Protein AF-A0A963U9V7-F1 (afdb_monomer)

Structure (mmCIF, N/CA/C/O backbone):
data_AF-A0A963U9V7-F1
#
_entry.id   AF-A0A963U9V7-F1
#
loop_
_atom_site.group_PDB
_atom_site.id
_atom_site.type_symbol
_atom_site.label_atom_id
_atom_site.label_alt_id
_atom_site.label_comp_id
_atom_site.label_asym_id
_atom_site.label_entity_id
_atom_site.label_seq_id
_atom_site.pdbx_PDB_ins_code
_atom_site.Cartn_x
_atom_site.Cartn_y
_atom_site.Cartn_z
_atom_site.occupancy
_atom_site.B_iso_or_equiv
_atom_site.auth_seq_id
_atom_site.auth_comp_id
_atom_site.auth_asym_id
_atom_site.auth_atom_id
_atom_site.pdbx_PDB_model_num
ATOM 1 N N . MET A 1 1 ? 50.479 15.167 7.604 1.00 38.81 1 MET A N 1
ATOM 2 C CA . MET A 1 1 ? 50.469 13.691 7.652 1.00 38.81 1 MET A CA 1
ATOM 3 C C . MET A 1 1 ? 49.017 13.274 7.630 1.00 38.81 1 MET A C 1
ATOM 5 O O . MET A 1 1 ? 48.331 13.427 8.629 1.00 38.81 1 MET A O 1
ATOM 9 N N . THR A 1 2 ? 48.531 12.927 6.446 1.00 39.31 2 THR A N 1
ATOM 10 C CA . THR A 1 2 ? 47.132 12.594 6.177 1.00 39.31 2 THR A CA 1
ATOM 11 C C . THR A 1 2 ? 47.121 11.097 5.915 1.00 39.31 2 THR A C 1
ATOM 13 O O . THR A 1 2 ? 47.553 10.664 4.849 1.00 39.31 2 THR A O 1
ATOM 16 N N . ASP A 1 3 ? 46.730 10.308 6.912 1.00 42.28 3 ASP A N 1
ATOM 17 C CA . ASP A 1 3 ? 46.650 8.854 6.783 1.00 42.28 3 ASP A CA 1
ATOM 18 C C . ASP A 1 3 ? 45.446 8.487 5.911 1.00 42.28 3 ASP A C 1
ATOM 20 O O . ASP A 1 3 ? 44.317 8.330 6.372 1.00 42.28 3 ASP A O 1
ATOM 24 N N . THR A 1 4 ? 45.684 8.358 4.610 1.00 46.69 4 THR A N 1
ATOM 25 C CA . THR A 1 4 ? 44.848 7.527 3.745 1.00 46.69 4 THR A CA 1
ATOM 26 C C . THR A 1 4 ? 45.109 6.069 4.100 1.00 46.69 4 THR A C 1
ATOM 28 O O . THR A 1 4 ? 46.210 5.567 3.875 1.00 46.69 4 THR A O 1
ATOM 31 N N . VAL A 1 5 ? 44.098 5.382 4.637 1.00 50.56 5 VAL A N 1
ATOM 32 C CA . VAL A 1 5 ? 44.103 3.920 4.775 1.00 50.56 5 VAL A CA 1
ATOM 33 C C . VAL A 1 5 ? 44.297 3.318 3.382 1.00 50.56 5 VAL A C 1
ATOM 35 O O . VAL A 1 5 ? 43.423 3.397 2.520 1.00 50.56 5 VAL A O 1
ATOM 38 N N . SER A 1 6 ? 45.482 2.763 3.152 1.00 48.00 6 SER A N 1
ATOM 39 C CA . SER A 1 6 ? 45.848 2.104 1.903 1.00 48.00 6 SER A CA 1
ATOM 40 C C . SER A 1 6 ? 45.049 0.805 1.760 1.00 48.00 6 SER A C 1
ATOM 42 O O . SER A 1 6 ? 45.097 -0.041 2.650 1.00 48.00 6 SER A O 1
ATOM 44 N N . GLY A 1 7 ? 44.322 0.637 0.651 1.00 50.88 7 GLY A N 1
ATOM 45 C CA . GLY A 1 7 ? 43.775 -0.669 0.250 1.00 50.88 7 GLY A CA 1
ATOM 46 C C . GLY A 1 7 ? 42.273 -0.752 -0.021 1.00 50.88 7 GLY A C 1
ATOM 47 O O . GLY A 1 7 ? 41.826 -1.769 -0.542 1.00 50.88 7 GLY A O 1
ATOM 48 N N . LEU A 1 8 ? 41.488 0.291 0.250 1.00 53.69 8 LEU A N 1
ATOM 49 C CA . LEU A 1 8 ? 40.084 0.340 -0.164 1.00 53.69 8 LEU A CA 1
ATOM 50 C C . LEU A 1 8 ? 39.923 1.458 -1.190 1.00 53.69 8 LEU A C 1
ATOM 52 O O . LEU A 1 8 ? 39.942 2.640 -0.852 1.00 53.69 8 LEU A O 1
ATOM 56 N N . GLY A 1 9 ? 39.795 1.077 -2.465 1.00 56.47 9 GLY A N 1
ATOM 57 C CA . GLY A 1 9 ? 39.324 2.006 -3.489 1.00 56.47 9 GLY A CA 1
ATOM 58 C C . GLY A 1 9 ? 37.996 2.640 -3.048 1.00 56.47 9 GLY A C 1
ATOM 59 O O . GLY A 1 9 ? 37.275 2.042 -2.243 1.00 56.47 9 GLY A O 1
ATOM 60 N N . PRO A 1 10 ? 37.651 3.847 -3.531 1.00 55.53 10 PRO A N 1
ATOM 61 C CA . PRO A 1 10 ? 36.401 4.478 -3.138 1.00 55.53 10 PRO A CA 1
ATOM 62 C C . PRO A 1 10 ? 35.240 3.515 -3.409 1.00 55.53 10 PRO A C 1
ATOM 64 O O . PRO A 1 10 ? 35.109 3.016 -4.525 1.00 55.53 10 PRO A O 1
ATOM 67 N N . ILE A 1 11 ? 34.379 3.292 -2.407 1.00 58.16 11 ILE A N 1
ATOM 68 C CA . ILE A 1 11 ? 33.134 2.495 -2.514 1.00 58.16 11 ILE A CA 1
ATOM 69 C C . ILE A 1 11 ? 32.284 2.950 -3.724 1.00 58.16 11 ILE A C 1
ATOM 71 O O . ILE A 1 11 ? 31.493 2.192 -4.270 1.00 58.16 11 ILE A O 1
ATOM 75 N N . LEU A 1 12 ? 32.509 4.182 -4.188 1.00 55.03 12 LEU A N 1
ATOM 76 C CA . LEU A 1 12 ? 31.843 4.845 -5.306 1.00 55.03 12 LEU A CA 1
ATOM 77 C C . LEU A 1 12 ? 32.491 4.620 -6.692 1.00 55.03 12 LEU A C 1
ATOM 79 O O . LEU A 1 12 ? 31.967 5.132 -7.679 1.00 55.03 12 LEU A O 1
ATOM 83 N N . SER A 1 13 ? 33.624 3.910 -6.803 1.00 53.06 13 SER A N 1
ATOM 84 C CA . SER A 1 13 ? 34.306 3.675 -8.095 1.00 53.06 13 SER A CA 1
ATOM 85 C C . SER A 1 13 ? 33.705 2.508 -8.891 1.00 53.06 13 SER A C 1
ATOM 87 O O . SER A 1 13 ? 33.759 2.503 -10.123 1.00 53.06 13 SER A O 1
ATOM 89 N N . ALA A 1 14 ? 33.044 1.569 -8.211 1.00 56.41 14 ALA A N 1
ATOM 90 C CA . ALA A 1 14 ? 32.214 0.575 -8.868 1.00 56.41 14 ALA A CA 1
ATOM 91 C C . ALA A 1 14 ? 30.921 1.257 -9.328 1.00 56.41 14 ALA A C 1
ATOM 93 O O . ALA A 1 14 ? 29.928 1.298 -8.605 1.00 56.41 14 ALA A O 1
ATOM 94 N N . ARG A 1 15 ? 30.914 1.810 -10.546 1.00 56.16 15 ARG A N 1
ATOM 95 C CA . ARG A 1 15 ? 29.637 1.977 -11.242 1.00 56.16 15 ARG A CA 1
ATOM 96 C C . ARG A 1 15 ? 29.082 0.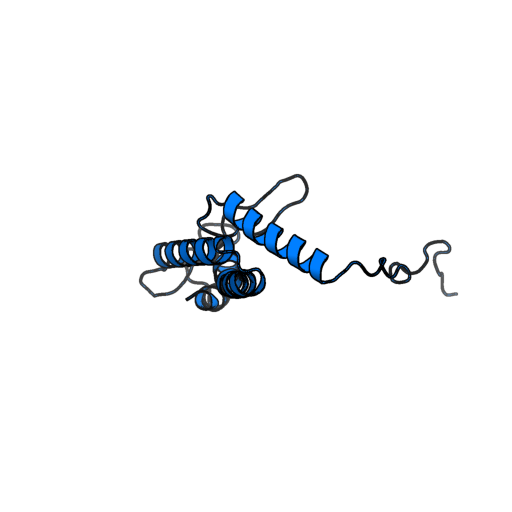563 -11.409 1.00 56.16 15 ARG A C 1
ATOM 98 O O . ARG A 1 15 ? 29.743 -0.221 -12.092 1.00 56.16 15 ARG A O 1
ATOM 105 N N . PRO A 1 16 ? 27.945 0.206 -10.786 1.00 60.84 16 PRO A N 1
ATOM 106 C CA . PRO A 1 16 ? 27.328 -1.071 -11.093 1.00 60.84 16 PRO A CA 1
ATOM 107 C C . PRO A 1 16 ? 27.130 -1.132 -12.608 1.00 60.84 16 PRO A C 1
ATOM 109 O O . PRO A 1 16 ? 26.857 -0.104 -13.243 1.00 60.84 16 PRO A O 1
ATOM 112 N N . GLU A 1 17 ? 27.314 -2.317 -13.187 1.00 62.91 17 GLU A N 1
ATOM 113 C CA . GLU A 1 17 ? 26.882 -2.589 -14.555 1.00 62.91 17 GLU A CA 1
ATOM 114 C C . GLU A 1 17 ? 25.500 -1.957 -14.744 1.00 62.91 17 GLU A C 1
ATOM 116 O O . GLU A 1 17 ? 24.613 -2.159 -13.906 1.00 62.91 17 GLU A O 1
ATOM 121 N N . ARG A 1 18 ? 25.343 -1.115 -15.778 1.00 66.81 18 ARG A N 1
ATOM 122 C CA . ARG A 1 18 ? 24.066 -0.453 -16.073 1.00 66.81 18 ARG A CA 1
ATOM 123 C C . ARG A 1 18 ? 23.056 -1.533 -16.431 1.00 66.81 18 ARG A C 1
ATOM 125 O O . ARG A 1 18 ? 22.894 -1.895 -17.590 1.00 66.81 18 ARG A O 1
ATOM 132 N N . THR A 1 19 ? 22.404 -2.057 -15.411 1.00 69.00 19 THR A N 1
ATOM 133 C CA . THR A 1 19 ? 21.259 -2.936 -15.545 1.00 69.00 19 THR A CA 1
ATOM 134 C C . THR A 1 19 ? 20.093 -2.099 -16.042 1.00 69.00 19 THR A C 1
ATOM 136 O O . THR A 1 19 ? 19.932 -0.936 -15.661 1.00 69.00 19 THR A O 1
ATOM 139 N N . ASP A 1 20 ? 19.314 -2.685 -16.943 1.00 87.62 20 ASP A N 1
ATOM 140 C CA . ASP A 1 20 ? 18.192 -2.025 -17.596 1.00 87.62 20 ASP A CA 1
ATOM 141 C C . ASP A 1 20 ? 17.194 -1.476 -16.560 1.00 87.62 20 ASP A C 1
ATOM 143 O O . ASP A 1 20 ? 16.764 -2.180 -15.642 1.00 87.62 20 ASP A O 1
ATOM 147 N N . HIS A 1 21 ? 16.798 -0.210 -16.713 1.00 89.81 21 HIS A N 1
ATOM 148 C CA . HIS A 1 21 ? 15.782 0.417 -15.870 1.00 89.81 21 HIS A CA 1
ATOM 149 C C . HIS A 1 21 ? 14.455 -0.350 -15.908 1.00 89.81 21 HIS A C 1
ATOM 151 O O . HIS A 1 21 ? 13.743 -0.371 -14.903 1.00 89.81 21 HIS A O 1
ATOM 157 N N . ALA A 1 22 ? 14.121 -0.999 -17.029 1.00 92.19 22 ALA A N 1
ATOM 158 C CA . ALA A 1 22 ? 12.920 -1.822 -17.113 1.00 92.19 22 ALA A CA 1
ATOM 159 C C . ALA A 1 22 ? 13.002 -3.046 -16.187 1.00 92.19 22 ALA A C 1
ATOM 161 O O . ALA A 1 22 ? 12.019 -3.374 -15.521 1.00 92.19 22 ALA A O 1
ATOM 162 N N . ALA A 1 23 ? 14.181 -3.668 -16.074 1.00 92.75 23 ALA A N 1
ATOM 163 C CA . ALA A 1 23 ? 14.405 -4.784 -15.160 1.00 92.75 23 ALA A CA 1
ATOM 164 C C . ALA A 1 23 ? 14.261 -4.349 -13.692 1.00 92.75 23 ALA A C 1
ATOM 166 O O . ALA A 1 23 ? 13.575 -5.015 -12.915 1.00 92.75 23 ALA A O 1
ATOM 167 N N . HIS A 1 24 ? 14.831 -3.195 -13.325 1.00 93.38 24 HIS A N 1
ATOM 168 C CA . HIS A 1 24 ? 14.691 -2.629 -11.976 1.00 93.38 24 HIS A CA 1
ATOM 169 C C . HIS A 1 24 ? 13.244 -2.292 -11.633 1.00 93.38 24 HIS A C 1
ATOM 171 O O . HIS A 1 24 ? 12.771 -2.621 -10.546 1.00 93.38 24 HIS A O 1
ATOM 177 N N . LEU A 1 25 ? 12.518 -1.683 -12.572 1.00 96.19 25 LEU A N 1
ATOM 178 C CA . LEU A 1 25 ? 11.116 -1.344 -12.371 1.00 96.19 25 LEU A CA 1
ATOM 179 C C . LEU A 1 25 ? 10.249 -2.594 -12.199 1.00 96.19 25 LEU A C 1
ATOM 181 O O . LEU A 1 25 ? 9.427 -2.638 -11.289 1.00 96.19 25 LEU A O 1
ATOM 185 N N . ALA A 1 26 ? 10.445 -3.619 -13.032 1.00 96.75 26 ALA A N 1
ATOM 186 C CA . ALA A 1 26 ? 9.717 -4.879 -12.911 1.00 96.75 26 ALA A CA 1
ATOM 187 C C . ALA A 1 26 ? 10.000 -5.567 -11.563 1.00 96.75 26 ALA A C 1
ATOM 189 O O . ALA A 1 26 ? 9.076 -6.043 -10.898 1.00 96.75 26 ALA A O 1
ATOM 190 N N . ALA A 1 27 ? 11.261 -5.565 -11.117 1.00 97.19 27 ALA A N 1
ATOM 191 C CA . ALA A 1 27 ? 11.649 -6.117 -9.822 1.00 97.19 27 ALA A CA 1
ATOM 192 C C . ALA A 1 27 ? 11.017 -5.351 -8.646 1.00 97.19 27 ALA A C 1
ATOM 194 O O . ALA A 1 27 ? 10.498 -5.982 -7.720 1.00 97.19 27 ALA A O 1
ATOM 195 N N . ALA A 1 28 ? 11.013 -4.014 -8.701 1.00 97.75 28 ALA A N 1
ATOM 196 C CA . ALA A 1 28 ? 10.380 -3.154 -7.702 1.00 97.75 28 ALA A CA 1
ATOM 197 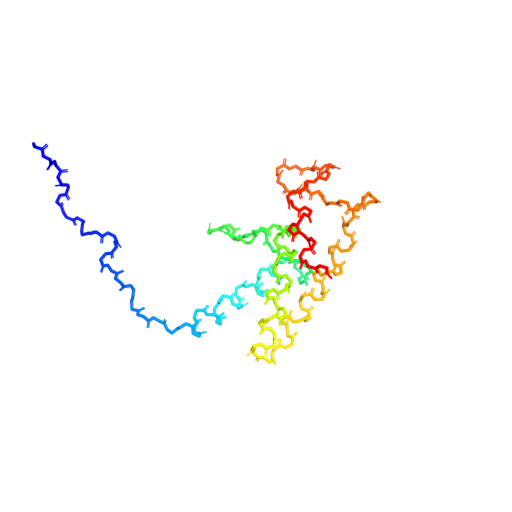C C . ALA A 1 28 ? 8.855 -3.344 -7.669 1.00 97.75 28 ALA A C 1
ATOM 199 O O . ALA A 1 28 ? 8.281 -3.505 -6.595 1.00 97.75 28 ALA A O 1
ATOM 200 N N . SER A 1 29 ? 8.209 -3.430 -8.834 1.00 98.44 29 SER A N 1
ATOM 201 C CA . SER A 1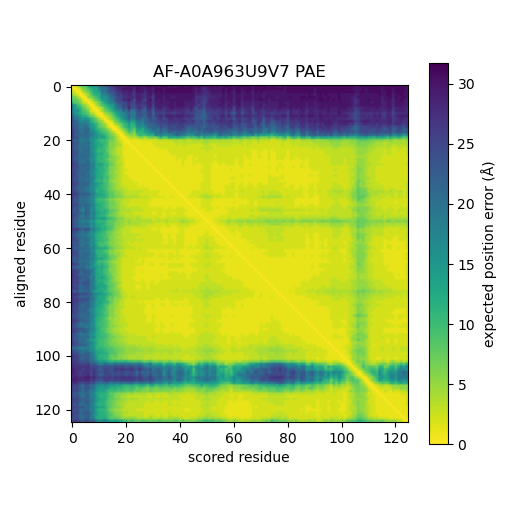 29 ? 6.773 -3.712 -8.959 1.00 98.44 29 SER A CA 1
ATOM 202 C C . SER A 1 29 ? 6.406 -5.042 -8.305 1.00 98.44 29 SER A C 1
ATOM 204 O O . SER A 1 29 ? 5.513 -5.115 -7.461 1.00 98.44 29 SER A O 1
ATOM 206 N N . GLY A 1 30 ? 7.162 -6.100 -8.621 1.00 98.56 30 GLY A N 1
ATOM 207 C CA . GLY A 1 30 ? 6.975 -7.405 -7.994 1.00 98.56 30 GLY A CA 1
ATOM 208 C C . GLY A 1 30 ? 7.246 -7.388 -6.488 1.00 98.56 30 GLY A C 1
ATOM 209 O O . GLY A 1 30 ? 6.637 -8.154 -5.748 1.00 98.56 30 GLY A O 1
ATOM 210 N N . TRP A 1 31 ? 8.144 -6.523 -6.009 1.00 98.38 31 TRP A N 1
ATOM 211 C CA . TRP A 1 31 ? 8.409 -6.359 -4.581 1.00 98.38 31 TRP A CA 1
ATOM 212 C C . TRP A 1 31 ? 7.242 -5.702 -3.838 1.00 98.38 31 TRP A C 1
ATOM 214 O O . TRP A 1 31 ? 6.892 -6.177 -2.760 1.00 98.38 31 TRP A O 1
ATOM 224 N N . LEU A 1 32 ? 6.604 -4.689 -4.431 1.00 98.44 32 LEU A N 1
ATOM 225 C CA . LEU A 1 32 ? 5.398 -4.070 -3.873 1.00 98.44 32 LEU A CA 1
ATOM 226 C C . LEU A 1 32 ? 4.232 -5.061 -3.805 1.00 98.44 32 LEU A C 1
ATOM 228 O O . LEU A 1 32 ? 3.577 -5.167 -2.778 1.00 98.44 32 LEU A O 1
ATOM 232 N N . LEU A 1 33 ? 3.997 -5.860 -4.849 1.00 98.69 33 LEU A N 1
ATOM 233 C CA . LEU A 1 33 ? 2.945 -6.883 -4.778 1.00 98.69 33 LEU A CA 1
ATOM 234 C C . LEU A 1 33 ? 3.229 -7.919 -3.679 1.00 98.69 33 LEU A C 1
ATOM 236 O O . LEU A 1 33 ? 2.329 -8.270 -2.921 1.00 98.69 33 LEU A O 1
ATOM 240 N N . ARG A 1 34 ? 4.492 -8.335 -3.507 1.00 98.62 34 ARG A N 1
ATOM 241 C CA . ARG A 1 34 ? 4.875 -9.235 -2.406 1.00 98.62 34 ARG A CA 1
ATOM 242 C C . ARG A 1 34 ? 4.668 -8.619 -1.023 1.00 98.62 34 ARG A C 1
ATOM 244 O O . ARG A 1 34 ? 4.332 -9.359 -0.101 1.00 98.62 34 ARG A O 1
ATOM 251 N N . S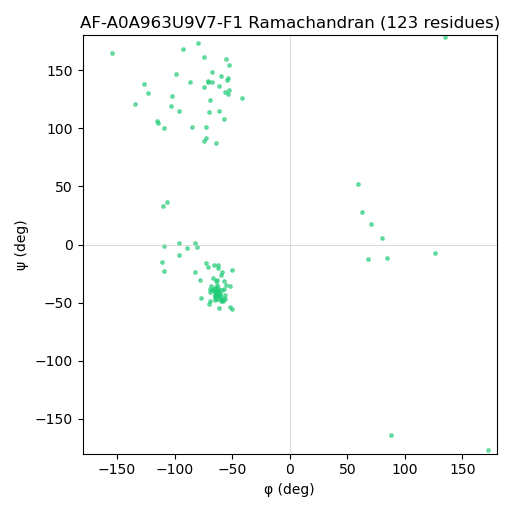ER A 1 35 ? 4.871 -7.308 -0.854 1.00 98.44 35 SER A N 1
ATOM 252 C CA . SER A 1 35 ? 4.605 -6.649 0.433 1.00 98.44 35 SER A CA 1
ATOM 253 C C . SER A 1 35 ? 3.117 -6.652 0.773 1.00 98.44 35 SER A C 1
ATOM 255 O O . SER A 1 35 ? 2.777 -6.697 1.954 1.00 98.44 35 SER A O 1
ATOM 257 N N . VAL A 1 36 ? 2.252 -6.649 -0.247 1.00 98.44 36 VAL A N 1
ATOM 258 C CA . VAL A 1 36 ? 0.796 -6.749 -0.103 1.00 98.44 36 VAL A CA 1
ATOM 259 C C . VAL A 1 36 ? 0.356 -8.187 0.181 1.00 98.44 36 VAL A C 1
ATOM 261 O O . VAL A 1 36 ? -0.410 -8.433 1.114 1.00 98.44 36 VAL A O 1
ATOM 264 N N . ASP A 1 37 ? 0.889 -9.161 -0.559 1.00 98.44 37 ASP A N 1
ATOM 265 C CA . ASP A 1 37 ? 0.605 -10.587 -0.348 1.00 98.44 37 ASP A CA 1
ATOM 266 C C . ASP A 1 37 ? 0.997 -11.044 1.065 1.00 98.44 37 ASP A C 1
ATOM 268 O O . ASP A 1 37 ? 0.254 -11.778 1.721 1.00 98.44 37 ASP A O 1
ATOM 272 N N . ALA A 1 38 ? 2.130 -10.552 1.578 1.00 97.69 38 ALA A N 1
ATOM 273 C CA . ALA A 1 38 ? 2.603 -10.849 2.928 1.00 97.69 38 ALA A CA 1
ATOM 274 C C . ALA A 1 38 ? 1.649 -10.372 4.039 1.00 97.69 38 ALA A C 1
ATOM 276 O O . ALA A 1 38 ? 1.703 -10.876 5.160 1.00 97.69 38 ALA A O 1
ATOM 277 N N . CYS A 1 39 ? 0.764 -9.426 3.727 1.00 96.88 39 CYS A N 1
ATOM 278 C CA . CYS A 1 39 ? -0.252 -8.889 4.625 1.00 96.88 39 CYS A CA 1
ATOM 279 C C . CYS A 1 39 ? -1.668 -9.323 4.211 1.00 96.88 39 CYS A C 1
ATOM 281 O O . CYS A 1 39 ? -2.634 -8.575 4.368 1.00 96.88 39 CYS A O 1
ATOM 283 N N . GLY A 1 40 ? -1.798 -10.531 3.654 1.00 96.81 40 GLY A N 1
ATOM 284 C CA . GLY A 1 40 ? -3.093 -11.126 3.318 1.00 96.81 40 GLY A CA 1
ATOM 285 C C . GLY A 1 40 ? -3.801 -10.451 2.142 1.00 96.81 40 GLY A C 1
ATOM 286 O O . GLY A 1 40 ? -5.009 -10.608 1.983 1.00 96.81 40 GLY A O 1
ATOM 287 N N . GLY A 1 41 ? -3.078 -9.680 1.326 1.00 97.19 41 GLY A 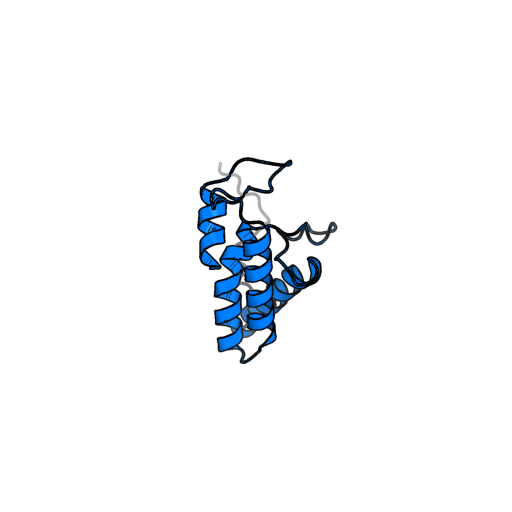N 1
ATOM 288 C CA . GLY A 1 41 ? -3.632 -9.029 0.144 1.00 97.19 41 GLY A CA 1
ATOM 289 C C . GLY A 1 41 ? -4.414 -7.741 0.422 1.00 97.19 41 GLY A C 1
ATOM 290 O O . GLY A 1 41 ? -5.034 -7.225 -0.509 1.00 97.19 41 GLY A O 1
ATOM 291 N N . GLN A 1 42 ? -4.431 -7.250 1.667 1.00 95.50 42 GLN A N 1
ATOM 292 C CA . GLN A 1 42 ? -5.296 -6.143 2.106 1.00 95.50 42 GLN A CA 1
ATOM 293 C C . GLN A 1 42 ? -4.555 -4.834 2.384 1.00 95.50 42 GLN A C 1
ATOM 295 O O . GLN A 1 42 ? -5.169 -3.780 2.349 1.00 95.50 42 GLN A O 1
ATOM 300 N N . ALA A 1 43 ? -3.257 -4.877 2.661 1.00 97.00 43 ALA A N 1
ATOM 301 C CA . ALA A 1 43 ? -2.444 -3.715 3.014 1.00 97.00 43 ALA A CA 1
ATOM 302 C C . ALA A 1 43 ? -0.988 -3.993 2.641 1.00 97.00 43 ALA A C 1
ATOM 304 O O . ALA A 1 43 ? -0.640 -5.148 2.422 1.00 97.00 43 ALA A O 1
ATOM 305 N N . SER A 1 44 ? -0.128 -2.978 2.590 1.00 97.50 44 SER A N 1
ATOM 306 C CA . SER A 1 44 ? 1.311 -3.214 2.445 1.00 97.50 44 SER A CA 1
ATOM 307 C C . SER A 1 44 ? 1.958 -3.424 3.810 1.00 97.50 44 SER A C 1
ATOM 309 O O . SER A 1 44 ? 1.669 -2.704 4.769 1.00 97.50 44 SER A O 1
ATOM 311 N N . SER A 1 45 ? 2.895 -4.369 3.878 1.00 96.12 45 SER A N 1
ATOM 312 C CA . SER A 1 45 ? 3.845 -4.463 4.986 1.00 96.12 45 SER A CA 1
ATOM 313 C C . SER A 1 45 ? 4.595 -3.143 5.172 1.00 96.12 45 SER A C 1
ATOM 315 O O . SER A 1 45 ? 5.037 -2.539 4.190 1.00 96.12 45 SER A O 1
ATOM 317 N N . LYS A 1 46 ? 4.842 -2.771 6.436 1.00 93.81 46 LYS A N 1
ATOM 318 C CA . LYS A 1 46 ? 5.711 -1.640 6.810 1.00 93.81 46 LYS A CA 1
ATOM 319 C C . LYS A 1 46 ? 7.090 -1.697 6.154 1.00 93.81 46 LYS A C 1
ATOM 321 O O . LYS A 1 46 ? 7.719 -0.684 5.876 1.00 93.81 46 LYS A O 1
ATOM 326 N N . GLY A 1 47 ? 7.606 -2.908 5.993 1.00 94.62 47 GLY A N 1
ATOM 327 C CA . GLY A 1 47 ? 8.939 -3.129 5.467 1.00 94.62 47 GLY A CA 1
ATOM 328 C C . GLY A 1 47 ? 9.359 -4.584 5.548 1.00 94.62 47 GLY A C 1
ATOM 329 O O . GLY A 1 47 ? 8.603 -5.464 5.962 1.00 94.62 47 GLY A O 1
ATOM 330 N N . TYR A 1 48 ? 10.595 -4.837 5.146 1.00 96.56 48 TYR A N 1
ATOM 331 C CA . TYR A 1 48 ? 11.209 -6.151 5.226 1.00 96.56 48 TYR A CA 1
ATOM 332 C C . TYR A 1 48 ? 12.485 -6.056 6.041 1.00 96.56 48 TYR A C 1
ATOM 334 O O . TYR A 1 48 ? 13.344 -5.210 5.792 1.00 96.56 48 TYR A O 1
ATOM 342 N N . ARG A 1 49 ? 12.623 -6.943 7.017 1.00 95.88 49 ARG A N 1
ATOM 343 C CA . ARG A 1 49 ? 13.827 -7.059 7.831 1.00 95.88 49 ARG A CA 1
ATOM 344 C C . ARG A 1 49 ? 14.603 -8.271 7.341 1.00 95.88 49 ARG A C 1
ATOM 346 O O . ARG A 1 49 ? 14.099 -9.392 7.404 1.00 95.88 49 ARG A O 1
ATOM 353 N N . VAL A 1 50 ? 15.831 -8.063 6.865 1.00 95.50 50 VAL A N 1
ATOM 354 C CA . VAL A 1 50 ? 16.706 -9.160 6.418 1.00 95.50 50 VAL A CA 1
ATOM 355 C C . VAL A 1 50 ? 16.802 -10.205 7.536 1.00 95.50 50 VAL A C 1
ATOM 357 O O . VAL A 1 50 ? 16.955 -9.853 8.704 1.00 95.50 50 VAL A O 1
ATOM 360 N N . LEU A 1 51 ? 16.634 -11.482 7.181 1.00 95.19 51 LEU A N 1
ATOM 361 C CA . LEU A 1 51 ? 16.541 -12.640 8.089 1.00 95.19 51 LEU A CA 1
ATOM 362 C C . LEU A 1 51 ? 15.288 -12.725 8.983 1.00 95.19 51 LEU A C 1
ATOM 364 O O . LEU A 1 51 ? 15.059 -13.775 9.573 1.00 95.19 51 LEU A O 1
ATOM 368 N N . LYS A 1 52 ? 14.472 -11.670 9.097 1.00 95.25 52 LYS A N 1
ATOM 369 C CA . LYS A 1 52 ? 13.255 -11.654 9.938 1.00 95.25 52 LYS A CA 1
ATOM 370 C C . LYS A 1 52 ? 11.951 -11.608 9.142 1.00 95.25 52 LYS A C 1
ATOM 372 O O . LYS A 1 52 ? 10.900 -11.885 9.705 1.00 95.25 52 LYS A O 1
ATOM 377 N N . GLY A 1 53 ? 12.017 -11.289 7.853 1.00 96.88 53 GLY A N 1
ATOM 378 C CA . GLY A 1 53 ? 10.868 -11.309 6.960 1.00 96.88 53 GLY A CA 1
ATOM 379 C C . GLY A 1 53 ? 10.077 -10.002 6.929 1.00 96.88 53 GLY A C 1
ATOM 380 O O . GLY A 1 53 ? 10.555 -8.937 7.338 1.00 96.88 53 GLY A O 1
ATOM 381 N N . TRP A 1 54 ? 8.863 -10.107 6.393 1.00 97.12 54 TRP A N 1
ATOM 382 C CA . TRP A 1 54 ? 7.897 -9.017 6.297 1.00 97.12 54 TRP A CA 1
ATOM 383 C C . TRP A 1 54 ? 7.389 -8.591 7.675 1.00 97.12 54 TRP A C 1
ATOM 385 O O . TRP A 1 54 ? 7.303 -9.387 8.608 1.00 97.12 54 TRP A O 1
ATOM 395 N N . MET A 1 55 ? 7.070 -7.311 7.795 1.00 94.88 55 MET A N 1
ATOM 396 C CA . MET A 1 55 ? 6.486 -6.714 8.986 1.00 94.88 55 MET A CA 1
ATOM 397 C C . MET A 1 55 ? 4.949 -6.703 8.892 1.00 94.88 55 MET A C 1
ATOM 399 O O . MET A 1 55 ? 4.394 -6.963 7.826 1.00 94.88 55 MET A O 1
ATOM 403 N N . PRO A 1 56 ? 4.241 -6.410 9.997 1.00 93.56 56 PRO A N 1
ATOM 404 C CA . PRO A 1 56 ? 2.796 -6.194 9.964 1.00 93.56 56 PRO A CA 1
ATOM 405 C C . PRO A 1 56 ? 2.374 -5.102 8.959 1.00 93.56 56 PRO A C 1
ATOM 407 O O . PRO A 1 56 ? 3.205 -4.257 8.589 1.00 93.56 56 PRO A O 1
ATOM 410 N N . PRO A 1 57 ? 1.095 -5.095 8.535 1.00 93.81 57 PRO A N 1
ATOM 411 C CA . PRO A 1 57 ? 0.564 -4.055 7.661 1.00 93.81 57 PRO A CA 1
ATOM 412 C C . PRO A 1 57 ? 0.691 -2.674 8.303 1.00 93.81 57 PRO A C 1
ATOM 414 O O . PRO A 1 57 ? 0.548 -2.536 9.519 1.00 93.81 57 PRO A O 1
ATOM 417 N N . TYR A 1 58 ? 0.952 -1.655 7.484 1.00 93.94 58 TYR A N 1
ATOM 418 C CA . TYR A 1 58 ? 1.164 -0.291 7.966 1.00 93.94 58 TYR A CA 1
ATOM 419 C C . TYR A 1 58 ? 0.393 0.730 7.119 1.00 93.94 58 TYR A C 1
ATOM 421 O O . TYR A 1 58 ? 0.635 0.799 5.905 1.00 93.94 58 TYR A O 1
ATOM 429 N N . PRO A 1 59 ? -0.524 1.518 7.716 1.00 94.62 59 PRO A N 1
ATOM 430 C CA . PRO A 1 59 ? -1.403 2.414 6.969 1.00 94.62 59 PRO A CA 1
ATOM 431 C C . PRO A 1 59 ? -0.678 3.453 6.129 1.00 94.62 59 PRO A C 1
ATOM 433 O O . PRO A 1 59 ? -0.984 3.554 4.946 1.00 94.62 59 PRO A O 1
ATOM 436 N N . GLU A 1 60 ? 0.314 4.148 6.692 1.00 94.56 60 GLU A N 1
ATOM 437 C CA . GLU A 1 60 ? 1.104 5.158 5.974 1.00 94.56 60 GLU A CA 1
ATOM 438 C C . GLU A 1 60 ? 1.651 4.588 4.661 1.00 94.56 60 GLU A C 1
ATOM 440 O O . GLU A 1 60 ? 1.353 5.096 3.581 1.00 94.56 60 GLU A O 1
ATOM 445 N N . THR A 1 61 ? 2.356 3.450 4.749 1.00 95.06 61 THR A N 1
ATOM 446 C CA . THR A 1 61 ? 2.924 2.779 3.572 1.00 95.06 61 THR A CA 1
ATOM 447 C C . THR A 1 61 ? 1.857 2.304 2.605 1.00 95.06 61 THR A C 1
ATOM 449 O O . THR A 1 61 ? 2.032 2.377 1.395 1.00 95.06 61 THR A O 1
ATOM 452 N N . THR A 1 62 ? 0.723 1.847 3.129 1.00 97.44 62 THR A N 1
ATOM 453 C CA . THR A 1 62 ? -0.390 1.373 2.313 1.00 97.44 62 THR A CA 1
ATOM 454 C C . THR A 1 62 ? -0.969 2.518 1.485 1.00 97.44 62 THR A C 1
ATOM 456 O O . THR A 1 62 ? -1.134 2.354 0.280 1.00 97.44 62 THR A O 1
ATOM 459 N N . GLY A 1 63 ? -1.203 3.684 2.089 1.00 97.62 63 GLY A N 1
ATOM 460 C CA . GLY A 1 63 ? -1.793 4.835 1.410 1.00 97.62 63 GLY A CA 1
ATOM 461 C C . GLY A 1 63 ? -0.957 5.343 0.247 1.00 97.62 63 GLY A C 1
ATOM 462 O O . GLY A 1 63 ? -1.435 5.368 -0.884 1.00 97.62 63 GLY A O 1
ATOM 463 N N . TYR A 1 64 ? 0.318 5.661 0.475 1.00 97.12 64 TYR A N 1
ATOM 464 C CA . TYR A 1 64 ? 1.145 6.221 -0.598 1.00 97.12 64 TYR A CA 1
ATOM 465 C C . TYR A 1 64 ? 1.541 5.203 -1.684 1.00 97.12 64 TYR A C 1
ATOM 467 O O . TYR A 1 64 ? 1.957 5.591 -2.779 1.00 97.12 64 TYR A O 1
ATOM 475 N N . ILE A 1 65 ? 1.409 3.895 -1.423 1.00 98.44 65 ILE A N 1
ATOM 476 C CA . ILE A 1 65 ? 1.643 2.846 -2.429 1.00 98.44 65 ILE A CA 1
ATOM 477 C C . ILE A 1 65 ? 0.454 2.712 -3.395 1.00 98.44 65 ILE A C 1
ATOM 479 O O . ILE A 1 65 ? 0.678 2.385 -4.560 1.00 98.44 65 ILE A O 1
ATOM 483 N N . ILE A 1 66 ? -0.784 2.995 -2.973 1.00 98.69 66 ILE A N 1
ATOM 484 C CA . ILE A 1 66 ? -1.990 2.884 -3.821 1.00 98.69 66 ILE A CA 1
ATOM 485 C C . ILE A 1 66 ? -1.845 3.600 -5.178 1.00 98.69 66 ILE A C 1
ATOM 487 O O . ILE A 1 66 ? -1.978 2.922 -6.204 1.00 98.69 66 ILE A O 1
ATOM 491 N N . PRO A 1 67 ? -1.514 4.908 -5.252 1.00 98.56 67 PRO A N 1
ATOM 492 C CA . PRO A 1 67 ? -1.370 5.587 -6.543 1.00 98.56 67 PRO A CA 1
ATOM 493 C C . PRO A 1 67 ? -0.216 5.012 -7.376 1.00 98.56 67 PRO A C 1
ATOM 495 O O . PRO A 1 67 ? -0.301 4.942 -8.603 1.00 98.56 67 PRO A O 1
ATOM 498 N N . THR A 1 68 ? 0.839 4.519 -6.720 1.00 98.38 68 THR A N 1
ATOM 499 C CA . THR A 1 68 ? 1.952 3.839 -7.395 1.00 98.38 68 THR A CA 1
ATOM 500 C C . THR A 1 68 ? 1.487 2.541 -8.061 1.00 98.38 68 THR A C 1
ATOM 502 O O . THR A 1 68 ? 1.848 2.277 -9.206 1.00 98.38 68 THR A O 1
ATOM 505 N N . LEU A 1 69 ? 0.658 1.735 -7.389 1.00 98.62 69 LEU A N 1
ATOM 506 C CA . LEU A 1 69 ? 0.122 0.497 -7.958 1.00 98.62 69 LEU A CA 1
ATOM 507 C C . LEU A 1 69 ? -0.822 0.762 -9.133 1.00 98.62 69 LEU A C 1
ATOM 509 O O . LEU A 1 69 ? -0.735 0.051 -10.132 1.00 98.62 69 LEU A O 1
ATOM 513 N N . PHE A 1 70 ? -1.664 1.796 -9.079 1.00 98.62 70 PHE A N 1
ATOM 514 C CA . PHE A 1 70 ? -2.468 2.171 -10.247 1.00 98.62 70 PHE A CA 1
ATOM 515 C C . PHE A 1 70 ? -1.587 2.531 -11.451 1.00 98.62 70 PHE A C 1
ATOM 517 O O . PHE A 1 70 ? -1.761 1.949 -12.523 1.00 98.62 70 PHE A O 1
ATOM 524 N N . ALA A 1 71 ? -0.569 3.375 -11.255 1.00 98.50 71 ALA A N 1
ATOM 525 C CA . ALA A 1 71 ? 0.363 3.750 -12.320 1.00 98.50 71 ALA A CA 1
ATOM 526 C C . ALA A 1 71 ? 1.141 2.545 -12.891 1.00 98.50 71 ALA A C 1
ATOM 528 O O . ALA A 1 71 ? 1.370 2.452 -14.099 1.00 98.50 71 ALA A O 1
ATOM 529 N N . LEU A 1 72 ? 1.542 1.591 -12.043 1.00 98.56 72 LEU A N 1
ATOM 530 C CA . LEU A 1 72 ? 2.198 0.353 -12.481 1.00 98.56 72 LEU A CA 1
ATOM 531 C C . LEU A 1 72 ? 1.235 -0.567 -13.241 1.00 98.56 72 LEU A C 1
ATOM 533 O O . LEU A 1 72 ? 1.633 -1.175 -14.235 1.00 98.56 72 LEU A O 1
ATOM 537 N N . GLY A 1 73 ? -0.026 -0.640 -12.813 1.00 98.31 73 GLY A N 1
ATOM 538 C CA . GLY A 1 73 ? -1.079 -1.389 -13.494 1.00 98.31 73 GLY A CA 1
ATOM 539 C C . GLY A 1 73 ? -1.315 -0.886 -14.915 1.00 98.31 73 GLY A C 1
ATOM 540 O O . GLY A 1 73 ? -1.334 -1.691 -15.845 1.00 98.31 73 GLY A O 1
ATOM 541 N N . GLU A 1 74 ? -1.409 0.433 -15.097 1.00 98.25 74 GLU A N 1
ATOM 542 C CA . GLU A 1 74 ? -1.500 1.067 -16.419 1.00 98.25 74 GLU A CA 1
ATOM 543 C C . GLU A 1 74 ? -0.254 0.792 -17.262 1.00 98.25 74 GLU A C 1
ATOM 545 O O . GLU A 1 74 ? -0.354 0.382 -18.419 1.00 98.25 74 GLU A O 1
ATOM 550 N N . ARG A 1 75 ? 0.935 0.960 -16.671 1.00 97.69 75 ARG A N 1
ATOM 551 C CA . ARG A 1 75 ? 2.205 0.798 -17.382 1.00 97.69 75 ARG A CA 1
ATOM 552 C C . ARG A 1 75 ? 2.450 -0.626 -17.872 1.00 97.69 75 ARG A C 1
ATOM 554 O O . ARG A 1 75 ? 3.012 -0.803 -18.950 1.00 97.69 75 ARG A O 1
ATOM 561 N N . PHE A 1 76 ? 2.090 -1.626 -17.074 1.00 97.69 76 PHE A N 1
ATOM 562 C CA . PHE A 1 76 ? 2.313 -3.033 -17.408 1.00 97.69 76 PHE A CA 1
ATOM 563 C C . PHE A 1 76 ? 1.100 -3.714 -18.049 1.00 97.69 76 PHE A C 1
ATOM 565 O O . PHE A 1 76 ? 1.228 -4.847 -18.507 1.00 97.69 76 PHE A O 1
ATOM 572 N N . GLY A 1 77 ? -0.066 -3.060 -18.086 1.00 97.88 77 GLY A N 1
ATOM 573 C CA . GLY A 1 77 ? -1.315 -3.693 -18.517 1.00 97.88 77 GLY A CA 1
ATOM 574 C C . GLY A 1 77 ? -1.734 -4.854 -17.607 1.00 97.88 77 GLY A C 1
ATOM 575 O O . GLY A 1 77 ? -2.373 -5.802 -18.060 1.00 97.88 77 GLY A O 1
ATOM 576 N N . ASP A 1 78 ? -1.342 -4.811 -16.331 1.00 97.69 78 ASP A N 1
ATOM 577 C CA . ASP A 1 78 ? -1.507 -5.910 -15.382 1.00 97.69 78 ASP A CA 1
ATOM 578 C C . ASP A 1 78 ? -2.457 -5.524 -14.249 1.00 97.69 78 ASP A C 1
ATOM 580 O O . ASP A 1 78 ? -2.104 -4.789 -13.318 1.00 97.69 78 ASP A O 1
ATOM 584 N N . ARG A 1 79 ? -3.661 -6.099 -14.315 1.00 98.06 79 ARG A N 1
ATOM 585 C CA . ARG A 1 79 ? -4.772 -5.839 -13.394 1.00 98.06 79 ARG A CA 1
ATOM 586 C C . ARG A 1 79 ? -4.458 -6.142 -11.933 1.00 98.06 79 ARG A C 1
ATOM 588 O O . ARG A 1 79 ? -5.074 -5.532 -11.065 1.00 98.06 79 ARG A O 1
ATOM 595 N N . ARG A 1 80 ? -3.483 -7.013 -11.645 1.00 98.12 80 ARG A N 1
ATOM 596 C CA . ARG A 1 80 ? -3.118 -7.376 -10.266 1.00 98.12 80 ARG A CA 1
ATOM 597 C C . ARG A 1 80 ? -2.773 -6.157 -9.414 1.00 98.12 80 ARG A C 1
ATOM 599 O O . ARG A 1 80 ? -3.098 -6.144 -8.230 1.00 98.12 80 ARG A O 1
ATOM 606 N N . HIS A 1 81 ? -2.158 -5.135 -10.011 1.00 98.69 81 HIS A N 1
ATOM 607 C CA . HIS A 1 81 ? -1.803 -3.908 -9.301 1.00 98.69 81 HIS A CA 1
ATOM 608 C C . HIS A 1 81 ? -3.044 -3.095 -8.918 1.00 98.69 81 HIS A C 1
ATOM 610 O O . HIS A 1 81 ? -3.190 -2.731 -7.755 1.00 98.69 81 HIS A O 1
ATOM 616 N N . GLY A 1 82 ? -3.963 -2.870 -9.862 1.00 98.38 82 GLY A N 1
ATOM 617 C CA . GLY A 1 82 ? -5.213 -2.153 -9.597 1.00 98.38 82 GLY A CA 1
ATOM 618 C C . GLY A 1 82 ? -6.118 -2.899 -8.614 1.00 98.38 82 GLY A C 1
ATOM 619 O O . GLY A 1 82 ? -6.676 -2.292 -7.704 1.00 98.38 82 GLY A O 1
ATOM 620 N N . ASP A 1 83 ? -6.201 -4.226 -8.731 1.00 98.56 83 ASP A N 1
ATOM 621 C CA . ASP A 1 83 ? -6.976 -5.054 -7.804 1.00 98.56 83 ASP A CA 1
ATOM 622 C C . ASP A 1 83 ? -6.392 -4.993 -6.378 1.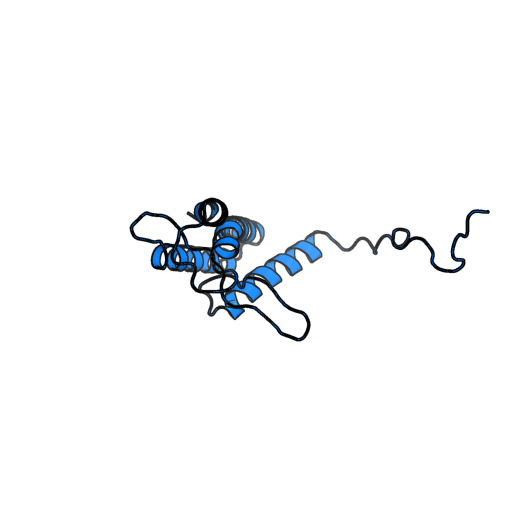00 98.56 83 ASP A C 1
ATOM 624 O O . ASP A 1 83 ? -7.142 -4.938 -5.403 1.00 98.56 83 ASP A O 1
ATOM 628 N N . ALA A 1 84 ? -5.060 -4.994 -6.238 1.00 98.56 84 ALA A N 1
ATOM 629 C CA . ALA A 1 84 ? -4.390 -4.808 -4.950 1.00 98.56 84 ALA A CA 1
ATOM 630 C C . ALA A 1 84 ? -4.640 -3.408 -4.375 1.00 98.56 84 ALA A C 1
ATOM 632 O O . ALA A 1 84 ? -5.051 -3.296 -3.221 1.00 98.56 84 ALA A O 1
ATOM 633 N N . ALA A 1 85 ? -4.482 -2.362 -5.190 1.00 98.50 85 ALA A N 1
ATOM 634 C CA . ALA A 1 85 ? -4.744 -0.978 -4.806 1.00 98.50 85 ALA A CA 1
ATOM 635 C C . ALA A 1 85 ? -6.185 -0.783 -4.297 1.00 98.50 85 ALA A C 1
ATOM 637 O O . ALA A 1 85 ? -6.399 -0.181 -3.246 1.00 98.50 85 ALA A O 1
ATOM 638 N N . GLY A 1 86 ? -7.172 -1.374 -4.979 1.00 98.31 86 GLY A N 1
ATOM 639 C CA . GLY A 1 86 ? -8.573 -1.327 -4.558 1.00 98.31 86 GLY A CA 1
ATOM 640 C C . GLY A 1 86 ? -8.820 -1.987 -3.198 1.00 98.31 86 GLY A C 1
ATOM 641 O O . GLY A 1 86 ? -9.510 -1.418 -2.352 1.00 98.31 86 GLY A O 1
ATOM 642 N N . ARG A 1 87 ? -8.222 -3.160 -2.941 1.00 98.44 87 ARG A N 1
ATOM 643 C CA . ARG A 1 87 ? -8.314 -3.822 -1.624 1.00 98.44 87 ARG A CA 1
ATOM 644 C C . ARG A 1 87 ? -7.640 -3.006 -0.521 1.00 98.44 87 ARG A C 1
ATOM 646 O O . ARG A 1 87 ? -8.172 -2.932 0.582 1.00 98.44 87 ARG A O 1
ATOM 653 N N . MET A 1 88 ? -6.515 -2.367 -0.832 1.00 98.44 88 MET A N 1
ATOM 654 C CA . MET A 1 88 ? -5.804 -1.481 0.090 1.00 98.44 88 MET A CA 1
ATOM 655 C C . MET A 1 88 ? -6.642 -0.262 0.484 1.00 98.44 88 MET A C 1
ATOM 657 O O . MET A 1 88 ? -6.743 0.039 1.671 1.00 98.44 88 MET A O 1
ATOM 661 N N . GLY A 1 89 ? -7.317 0.382 -0.473 1.00 97.94 89 GLY A N 1
ATOM 662 C CA . GLY A 1 89 ? -8.239 1.486 -0.181 1.00 97.94 89 GLY A CA 1
ATOM 663 C C . GLY A 1 89 ? -9.424 1.058 0.696 1.00 97.94 89 GLY A C 1
ATOM 664 O O . GLY A 1 89 ? -9.793 1.757 1.641 1.00 97.94 89 GLY A O 1
ATOM 665 N N . GLN A 1 90 ? -9.981 -0.135 0.452 1.00 97.94 90 GLN A N 1
ATOM 666 C CA . GLN A 1 90 ? -11.044 -0.699 1.297 1.00 97.94 90 GLN A CA 1
ATOM 667 C C . GLN A 1 90 ? -10.566 -0.955 2.730 1.00 97.94 90 GLN A C 1
ATOM 669 O O . GLN A 1 90 ? -11.278 -0.638 3.682 1.00 97.94 90 GLN A O 1
ATOM 674 N N . TRP A 1 91 ? -9.358 -1.497 2.895 1.00 97.00 91 TRP A N 1
ATOM 67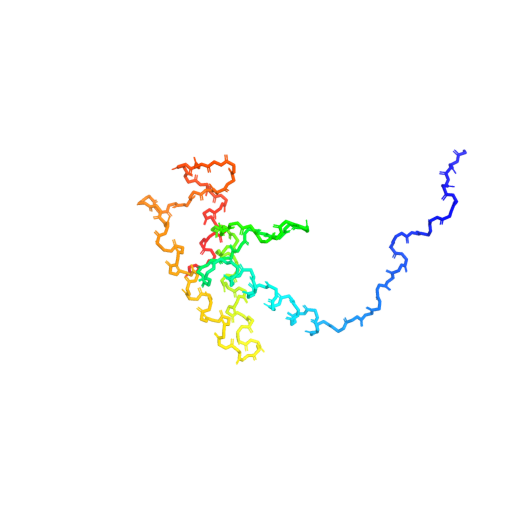5 C CA . TRP A 1 91 ? -8.778 -1.723 4.215 1.00 97.00 91 TRP A CA 1
ATOM 676 C C . TRP A 1 91 ? -8.528 -0.409 4.963 1.00 97.00 91 TRP A C 1
ATOM 678 O O . TRP A 1 91 ? -8.922 -0.302 6.122 1.00 97.00 91 TRP A O 1
ATOM 688 N N . LEU A 1 92 ? -7.963 0.609 4.296 1.00 96.81 92 LEU A N 1
ATOM 689 C CA . LEU A 1 92 ? -7.768 1.943 4.880 1.00 96.81 92 LEU A CA 1
ATOM 690 C C . LEU A 1 92 ? -9.095 2.553 5.338 1.00 96.81 92 LEU A C 1
ATOM 692 O O . LEU A 1 92 ? -9.204 3.006 6.473 1.00 96.81 92 LEU A O 1
ATOM 696 N N . THR A 1 93 ? -10.132 2.483 4.503 1.00 96.06 93 THR A N 1
ATOM 697 C CA . THR A 1 93 ? -11.481 2.948 4.869 1.00 96.06 93 THR A CA 1
ATOM 698 C C . THR A 1 93 ? -11.998 2.246 6.130 1.00 96.06 93 THR A C 1
ATOM 700 O O . THR A 1 93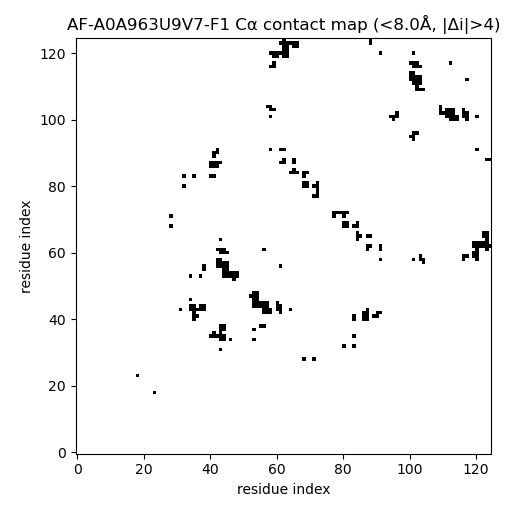 ? -12.615 2.877 6.983 1.00 96.06 93 THR A O 1
ATOM 703 N N . GLY A 1 94 ? -11.717 0.949 6.285 1.00 94.62 94 GLY A N 1
ATOM 704 C CA . GLY A 1 94 ? -12.150 0.160 7.441 1.00 94.62 94 GLY A CA 1
ATOM 705 C C . GLY A 1 94 ? -11.435 0.481 8.757 1.00 94.62 94 GLY A C 1
ATOM 706 O O . GLY A 1 94 ? -11.955 0.139 9.817 1.00 94.62 94 GLY A O 1
ATOM 707 N N . ILE A 1 95 ? -10.265 1.122 8.710 1.00 92.62 95 ILE A N 1
ATOM 708 C CA . ILE A 1 95 ? -9.483 1.489 9.903 1.00 92.62 95 ILE A CA 1
ATOM 709 C C . ILE A 1 95 ? -9.480 2.995 10.186 1.00 92.62 95 ILE A C 1
ATOM 711 O O . ILE A 1 95 ? -8.859 3.425 11.161 1.00 92.62 95 ILE A O 1
ATOM 715 N N . GLN A 1 96 ? -10.136 3.797 9.342 1.00 93.50 96 GLN A N 1
ATOM 716 C CA . GLN A 1 96 ? -10.288 5.227 9.572 1.00 93.50 96 GLN A CA 1
ATOM 717 C C . GLN A 1 96 ? -11.064 5.464 10.867 1.00 93.50 96 GLN A C 1
ATOM 719 O O . GLN A 1 96 ? -12.065 4.805 11.163 1.00 93.50 96 GLN A O 1
ATOM 724 N N . ARG A 1 97 ? -10.594 6.418 11.662 1.00 91.81 97 ARG A N 1
ATOM 725 C CA . ARG A 1 97 ? -11.231 6.772 12.926 1.00 91.81 97 ARG A CA 1
ATOM 726 C C . ARG A 1 97 ? -12.517 7.577 12.697 1.00 91.81 97 ARG A C 1
ATOM 728 O O . ARG A 1 97 ? -12.661 8.215 11.655 1.00 91.81 97 ARG A O 1
ATOM 735 N N . PRO A 1 98 ? -13.420 7.655 13.695 1.00 91.62 98 PRO A N 1
ATOM 736 C CA . PRO A 1 98 ? -14.621 8.491 13.601 1.00 91.62 98 PRO A CA 1
ATOM 737 C C . PRO A 1 98 ? -14.342 9.988 13.398 1.00 91.62 98 PRO A C 1
ATOM 739 O O . PRO A 1 98 ? -15.180 10.691 12.843 1.00 91.62 98 PRO A O 1
ATOM 742 N N . ASP A 1 99 ? -13.180 10.474 13.847 1.00 91.75 99 ASP A N 1
ATOM 743 C CA . ASP A 1 99 ? -12.718 11.856 13.647 1.00 91.75 99 ASP A CA 1
ATOM 744 C C . ASP A 1 99 ? -12.064 12.085 12.267 1.00 91.75 99 ASP A C 1
ATOM 746 O O . ASP A 1 99 ? -11.632 13.195 11.962 1.00 91.75 99 ASP A O 1
ATOM 750 N N . GLY A 1 100 ? -12.005 11.048 11.423 1.00 91.88 100 GLY A N 1
ATOM 751 C CA . GLY A 1 100 ? -11.413 11.070 10.087 1.00 91.88 100 GLY A CA 1
ATOM 752 C C . GLY A 1 100 ? -9.900 10.845 10.058 1.00 91.88 100 GLY A C 1
ATOM 753 O O . GLY A 1 100 ? -9.352 10.615 8.978 1.00 91.88 100 GLY A O 1
ATOM 754 N N . GLY A 1 101 ? -9.228 10.882 11.211 1.00 92.62 101 GLY A N 1
ATOM 755 C CA . GLY A 1 101 ? -7.789 10.673 11.308 1.00 92.62 101 GLY A CA 1
ATOM 756 C C . GLY A 1 101 ? -7.386 9.201 11.258 1.00 92.62 101 GLY A C 1
ATOM 757 O O . GLY A 1 101 ? -8.213 8.286 11.321 1.00 92.62 101 GLY A O 1
ATOM 758 N N . PHE A 1 102 ? -6.077 8.975 11.207 1.00 92.00 102 PHE A N 1
ATOM 759 C CA . PHE A 1 102 ? -5.481 7.648 11.286 1.00 92.00 102 PHE A CA 1
ATOM 760 C C . PHE A 1 102 ? -4.424 7.597 12.376 1.00 92.00 102 PHE A C 1
ATOM 762 O O . PHE A 1 102 ? -3.618 8.512 12.533 1.00 92.00 102 PHE A O 1
ATOM 769 N N . SER A 1 103 ? -4.428 6.497 13.116 1.00 85.62 103 SER A N 1
ATOM 770 C CA . SER A 1 103 ? -3.408 6.201 14.111 1.00 85.62 103 SER A CA 1
ATOM 771 C C . SER A 1 103 ? -2.104 5.763 13.447 1.00 85.62 103 SER A C 1
ATOM 773 O O . SER A 1 103 ? -2.121 4.899 12.566 1.00 85.62 103 SER A O 1
ATOM 775 N N . GLY A 1 104 ? -0.979 6.299 13.922 1.00 71.00 104 GLY A N 1
ATOM 776 C CA . GLY A 1 104 ? 0.340 5.750 13.614 1.00 71.00 104 GLY A CA 1
ATOM 777 C C . GLY A 1 104 ? 0.554 4.416 14.336 1.00 71.00 104 GLY A C 1
ATOM 778 O O . GLY A 1 104 ? 0.152 4.249 15.487 1.00 71.00 104 GLY A O 1
ATOM 779 N N . TYR A 1 105 ? 1.166 3.437 13.665 1.00 67.69 105 TYR A N 1
ATOM 780 C CA . TYR A 1 105 ? 1.389 2.084 14.215 1.00 67.69 105 TYR A CA 1
ATOM 781 C C . TYR A 1 105 ? 2.866 1.842 14.601 1.00 67.69 105 TYR A C 1
ATOM 783 O O . TYR A 1 105 ? 3.423 0.757 14.393 1.00 67.69 105 TYR A O 1
ATOM 791 N N . GLU A 1 106 ? 3.548 2.862 15.117 1.00 59.44 106 GLU A N 1
ATOM 792 C CA . GLU A 1 106 ? 4.923 2.772 15.619 1.00 59.44 106 GLU A CA 1
ATOM 793 C C . GLU A 1 106 ? 4.901 2.554 17.144 1.00 59.44 106 GLU A C 1
ATOM 795 O O . GLU A 1 106 ? 4.471 3.413 17.899 1.00 59.44 106 GLU A O 1
ATOM 800 N N . LEU A 1 107 ? 5.384 1.392 17.610 1.00 45.75 107 LEU A N 1
ATOM 801 C CA . LEU A 1 107 ? 5.676 1.115 19.031 1.00 45.75 107 LEU A CA 1
ATOM 802 C C . LEU A 1 107 ? 4.494 1.241 20.022 1.00 45.75 107 LEU A C 1
ATOM 804 O O . LEU A 1 107 ? 4.616 1.834 21.089 1.00 45.75 107 LEU A O 1
ATOM 808 N N . GLY A 1 108 ? 3.377 0.570 19.735 1.00 50.44 108 GLY A N 1
ATOM 809 C CA . GLY A 1 108 ? 2.252 0.422 20.668 1.00 50.44 108 GLY A CA 1
ATOM 810 C C . GLY A 1 108 ? 0.910 0.673 19.990 1.00 50.44 108 GLY A C 1
ATOM 811 O O . GLY A 1 108 ? 0.859 0.968 18.798 1.00 50.44 108 GLY A O 1
ATOM 812 N N . ARG A 1 109 ? -0.194 0.537 20.735 1.00 52.66 109 ARG A N 1
ATOM 813 C CA . ARG A 1 109 ? -1.468 1.132 20.308 1.00 52.66 109 ARG A CA 1
ATOM 814 C C . ARG A 1 109 ? -1.342 2.635 20.510 1.00 52.66 109 ARG A C 1
ATOM 816 O O . ARG A 1 109 ? -1.443 3.102 21.640 1.00 52.66 109 ARG A O 1
ATOM 823 N N . GLN A 1 110 ? -1.092 3.370 19.435 1.00 61.59 110 GLN A N 1
ATOM 824 C CA . GLN A 1 110 ? -1.295 4.809 19.435 1.00 61.59 110 GLN A CA 1
ATOM 825 C C . GLN A 1 110 ? -2.769 5.046 19.104 1.00 61.59 110 GLN A C 1
ATOM 827 O O . GLN A 1 110 ? -3.199 4.897 17.965 1.00 61.59 110 GLN A O 1
ATOM 832 N N . ASP A 1 111 ? -3.577 5.335 20.121 1.00 72.25 111 ASP A N 1
ATOM 833 C CA . ASP A 1 111 ? -5.009 5.592 19.932 1.00 72.25 111 ASP A CA 1
ATOM 834 C C . ASP A 1 111 ? -5.280 7.026 19.442 1.00 72.25 111 ASP A C 1
ATOM 836 O O . ASP A 1 111 ? -6.430 7.355 19.170 1.00 72.25 111 ASP A O 1
ATOM 840 N N . ASP A 1 112 ? -4.252 7.862 19.289 1.00 83.69 112 ASP A N 1
ATOM 841 C CA . ASP A 1 112 ? -4.369 9.226 18.772 1.00 83.69 112 ASP A CA 1
ATOM 842 C C . ASP A 1 112 ? -3.997 9.300 17.285 1.00 83.69 112 ASP A C 1
ATOM 844 O O . ASP A 1 112 ? -3.118 8.555 16.831 1.00 83.69 112 ASP A O 1
ATOM 848 N N . PRO A 1 113 ? -4.650 10.187 16.513 1.00 85.00 113 PRO A N 1
ATOM 849 C CA . PRO A 1 113 ? -4.305 10.391 15.119 1.00 85.00 113 PRO A CA 1
ATOM 850 C C . PRO A 1 113 ? -2.917 11.026 14.983 1.00 85.00 113 PRO A C 1
ATOM 852 O O . PRO A 1 113 ? -2.571 11.954 15.714 1.00 85.00 113 PRO A O 1
ATOM 855 N N . ASP A 1 1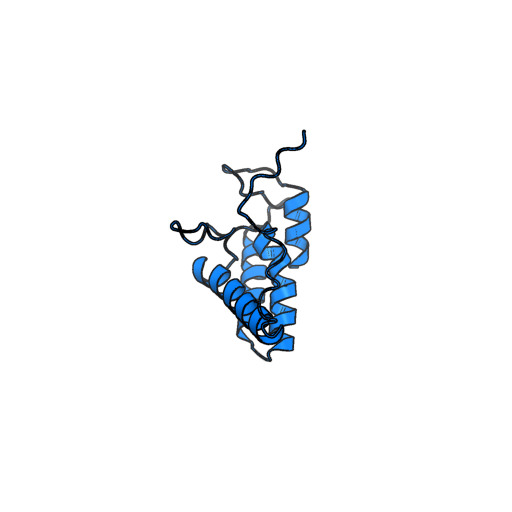14 ? -2.148 10.558 14.005 1.00 89.88 114 ASP A N 1
ATOM 856 C CA . ASP A 1 114 ? -0.887 11.179 13.608 1.00 89.88 114 ASP A CA 1
ATOM 857 C C . ASP A 1 114 ? -1.091 11.990 12.322 1.00 89.88 114 ASP A C 1
ATOM 859 O O . ASP A 1 114 ? -1.653 11.500 11.339 1.00 89.88 114 ASP A O 1
ATOM 863 N N . VAL A 1 115 ? -0.675 13.259 12.340 1.00 92.31 115 VAL A N 1
ATOM 864 C CA . VAL A 1 115 ? -0.905 14.195 11.227 1.00 92.31 115 VAL A CA 1
ATOM 865 C C . VAL A 1 115 ? -0.110 13.794 9.986 1.00 92.31 115 VAL A C 1
ATOM 867 O O . VAL A 1 115 ? -0.626 13.908 8.873 1.00 92.31 115 VAL A O 1
ATOM 870 N N . PHE A 1 116 ? 1.129 13.335 10.164 1.00 92.31 116 PHE A N 1
ATOM 871 C CA . PHE A 1 116 ? 1.985 12.945 9.052 1.00 92.31 116 PHE A CA 1
ATOM 872 C C . PHE A 1 116 ? 1.457 11.666 8.404 1.00 92.31 116 PHE A C 1
ATOM 874 O O . PHE A 1 116 ? 1.190 11.665 7.199 1.00 92.31 116 PHE A O 1
ATOM 881 N N . ASP A 1 117 ? 1.202 10.628 9.204 1.00 92.00 117 ASP A N 1
ATOM 882 C CA . ASP A 1 117 ? 0.673 9.359 8.710 1.00 92.00 117 ASP A CA 1
ATOM 883 C C . ASP A 1 117 ? -0.683 9.571 8.040 1.00 92.00 117 ASP A C 1
ATOM 885 O O . ASP A 1 117 ? -0.904 9.081 6.935 1.00 92.00 117 ASP A O 1
ATOM 889 N N . THR A 1 118 ? -1.567 10.370 8.647 1.00 94.62 118 THR A N 1
ATOM 890 C CA . THR A 1 118 ? -2.857 10.734 8.042 1.00 94.62 118 THR A CA 1
ATOM 891 C C . THR A 1 118 ? -2.661 11.378 6.669 1.00 94.62 118 THR A C 1
ATOM 893 O O . THR A 1 118 ? -3.318 10.976 5.711 1.00 94.62 118 THR A O 1
ATOM 896 N N . GLY A 1 119 ? -1.737 12.334 6.535 1.00 95.81 119 GLY A N 1
ATOM 897 C CA . GLY A 1 119 ? -1.449 12.983 5.254 1.00 95.81 119 GLY A CA 1
ATOM 898 C C . GLY A 1 119 ? -0.967 12.006 4.180 1.00 95.81 119 GLY A C 1
ATOM 899 O O . GLY A 1 119 ? -1.434 12.055 3.044 1.00 95.81 119 GLY A O 1
ATOM 900 N N . MET A 1 120 ? -0.083 11.079 4.544 1.00 96.62 120 MET A N 1
ATOM 901 C CA . MET A 1 120 ? 0.414 10.048 3.633 1.00 96.62 120 MET A CA 1
ATOM 902 C C . MET A 1 120 ? -0.664 9.023 3.255 1.00 96.62 120 MET A C 1
ATOM 904 O O . MET A 1 120 ? -0.712 8.565 2.113 1.00 96.62 120 MET A O 1
ATOM 908 N N . ILE A 1 121 ? -1.552 8.684 4.193 1.00 96.25 121 ILE A N 1
ATOM 909 C CA . ILE A 1 121 ? -2.679 7.770 3.979 1.00 96.25 121 ILE A CA 1
ATOM 910 C C . ILE A 1 121 ? -3.682 8.353 2.984 1.00 96.25 121 ILE A C 1
ATOM 912 O O . ILE A 1 121 ? -4.154 7.642 2.097 1.00 96.25 121 ILE A O 1
ATOM 916 N N . LEU A 1 122 ? -3.960 9.655 3.095 1.00 96.44 122 LEU A N 1
ATOM 917 C CA . LEU A 1 122 ? -4.889 10.372 2.220 1.00 96.44 122 LEU A CA 1
ATOM 918 C C . LEU A 1 122 ? -4.464 10.386 0.745 1.00 96.44 122 LEU A C 1
ATOM 920 O O . LEU A 1 122 ? -5.315 10.586 -0.111 1.00 96.44 122 LEU A O 1
ATOM 924 N N . LEU A 1 123 ? -3.196 10.109 0.422 1.00 96.81 123 LEU A N 1
ATOM 925 C CA . LEU A 1 123 ? -2.748 9.940 -0.969 1.00 96.81 123 LEU A CA 1
ATOM 926 C C . LEU A 1 123 ? -3.358 8.709 -1.661 1.00 96.81 123 LEU A C 1
ATOM 928 O O . LEU A 1 123 ? -3.278 8.596 -2.883 1.00 96.81 123 LEU A O 1
ATOM 932 N N . GLY A 1 124 ? -3.900 7.767 -0.885 1.00 93.44 124 GLY A N 1
ATOM 933 C CA . GLY A 1 124 ? -4.527 6.544 -1.380 1.00 93.44 124 GLY A CA 1
ATOM 934 C C . GLY A 1 124 ? -6.050 6.603 -1.522 1.00 93.44 124 GLY A C 1
ATOM 935 O O . GLY A 1 124 ? -6.640 5.581 -1.875 1.00 93.44 124 GLY A O 1
ATOM 936 N N . PHE A 1 125 ? -6.671 7.747 -1.220 1.00 87.12 125 PHE A N 1
ATOM 937 C CA . PHE A 1 125 ? -8.100 8.016 -1.421 1.00 87.12 125 PHE A CA 1
ATOM 938 C C . PHE A 1 125 ? -8.325 8.788 -2.724 1.00 87.12 125 PHE A C 1
ATOM 940 O O . PHE A 1 125 ? -9.338 8.493 -3.397 1.00 87.12 125 PHE A O 1
#

Nearest PDB structures (foldseek):
  5zig-assembly3_C  TM=7.161E-01  e=1.999E+00  Spirochaeta thermophila DSM 6192
  6r2m-assembly1_A  TM=7.733E-01  e=8.909E+00  Listeria monocytogenes
  8qme-assembly1_B  TM=5.302E-01  e=4.348E+00  Geobacillus stearothermophilus
  4rhh-assembly1_B  TM=5.352E-01  e=7.014E+00  Geobacillus stearothermophilus

Solvent-accessible surface area (backbone atoms only — not comparable to full-atom values): 7113 Å² total; per-residue (Å²): 139,80,85,72,77,85,87,68,74,63,86,78,70,66,69,70,79,86,67,56,67,68,58,53,49,52,52,50,53,55,48,54,53,48,32,18,52,74,35,78,46,35,31,24,25,65,45,73,42,88,99,70,45,72,41,67,62,29,64,39,57,29,12,53,43,24,53,53,26,41,55,48,16,68,73,67,74,37,64,69,32,40,56,39,27,53,37,27,40,53,44,51,64,73,64,48,42,99,88,70,41,28,55,43,82,73,93,58,89,44,90,54,65,30,71,66,41,32,57,37,28,57,60,34,113

pLDDT: mean 87.01, std 17.24, range [38.81, 98.69]

Foldseek 3Di:
DDDDPPDDDPPPPPPDDPDDPVVVVVVVLVVQLVQCVVAVLQAGFPDADVVPGTHHGFLLRRQLCLVVLVVVCVVVVNCSSNSSLVSNLVNNVVQQDPVRAHAGPPPDPRVDGDPNSRVSNVNSD

Mean predicted aligned error: 8.18 Å

Sequence (125 aa):
MTDTVSGLGPILSARPERTDHAAHLAAASGWLLRSVDACGGQASSKGYRVLKGWMPPYPETTGYIIPTLFALGERFGDRRHGDAAGRMGQWLTGIQRPDGGFSGYELGRQDDPDVFDTGMILLGF

Secondary structure (DSSP, 8-state):
-----TT---TTS-------HHHHHHHHHHHHHHHHHTTTTSS-BS-EETTTEEPPB-HHHHHHHHHHHHHHHHHHT-HHHHHHHHHHHHHHHHH--TTS--B--SSS---SBPHHHHHHHHTT-

Radius of gyration: 19.09 Å; Cα contacts (8 Å, |Δi|>4): 159; chains: 1; bounding box: 65×27×39 Å